Protein AF-A0A0K8PAQ0-F1 (afdb_monomer_lite)

Foldseek 3Di:
DLVVVVVVCVVVVHDLLVLLLLCLVVVNPLVNSCVVVVHDSVVSVVSVVCVCVVPVQDPPDPVSSVVVNCVSVVVVVVVVVVVVVVVVVVVVVVPD

Radius of gyration: 17.78 Å; chains: 1; bounding box: 26×63×32 Å

Organism: NCBI:txid1678840

Structure (mmCIF, N/CA/C/O backbone):
data_AF-A0A0K8PAQ0-F1
#
_entry.id   AF-A0A0K8PAQ0-F1
#
loop_
_atom_site.group_PDB
_atom_site.id
_atom_site.type_symbol
_atom_site.label_atom_id
_atom_site.label_alt_id
_atom_site.label_comp_id
_atom_site.label_asym_id
_atom_site.label_entity_id
_atom_site.label_seq_id
_atom_site.pdbx_PDB_ins_code
_atom_site.Cartn_x
_atom_site.Cartn_y
_atom_site.Cartn_z
_atom_site.occupancy
_atom_site.B_iso_or_equiv
_atom_site.auth_seq_id
_atom_site.auth_comp_id
_atom_site.auth_asym_id
_atom_site.auth_atom_id
_atom_site.pdbx_PDB_model_num
ATOM 1 N N . MET A 1 1 ? -9.453 8.751 -4.884 1.00 84.56 1 MET A N 1
ATOM 2 C CA . MET A 1 1 ? -8.689 7.503 -4.705 1.00 84.56 1 MET A CA 1
ATOM 3 C C . MET A 1 1 ? -8.098 7.331 -3.306 1.00 84.56 1 MET A C 1
ATOM 5 O O . MET A 1 1 ? -8.629 6.515 -2.576 1.00 84.56 1 MET A O 1
ATOM 9 N N . ILE A 1 2 ? -7.081 8.091 -2.870 1.00 89.25 2 ILE A N 1
ATOM 10 C CA . ILE A 1 2 ? -6.398 7.864 -1.566 1.00 89.25 2 ILE A CA 1
ATOM 11 C C . ILE A 1 2 ? -7.380 7.771 -0.384 1.00 89.25 2 ILE A C 1
ATOM 13 O O . ILE A 1 2 ? -7.409 6.763 0.313 1.00 89.25 2 ILE A O 1
ATOM 17 N N . LYS A 1 3 ? -8.272 8.761 -0.236 1.00 90.69 3 LYS A N 1
ATOM 18 C CA . LYS A 1 3 ? -9.328 8.752 0.796 1.00 90.69 3 LYS A CA 1
ATOM 19 C C . LYS A 1 3 ? -10.292 7.562 0.689 1.00 90.69 3 LYS A C 1
ATOM 21 O O . LYS A 1 3 ? -10.857 7.143 1.692 1.00 90.69 3 LYS A O 1
ATOM 26 N N . GLN A 1 4 ? -10.512 7.031 -0.516 1.00 93.12 4 GLN A N 1
ATOM 27 C CA . GLN A 1 4 ? -11.378 5.863 -0.722 1.00 93.12 4 GLN A CA 1
ATOM 28 C C . GLN A 1 4 ? -10.694 4.594 -0.205 1.00 93.12 4 GLN A C 1
ATOM 30 O O . GLN A 1 4 ? -11.334 3.827 0.504 1.00 93.12 4 GLN A O 1
ATOM 35 N N . ILE A 1 5 ? -9.399 4.414 -0.497 1.00 93.19 5 ILE A N 1
ATOM 36 C CA . ILE A 1 5 ? -8.599 3.298 0.035 1.00 93.19 5 ILE A CA 1
ATOM 37 C C . ILE A 1 5 ? -8.514 3.395 1.564 1.00 93.19 5 ILE A C 1
ATOM 39 O O . ILE A 1 5 ? -8.731 2.405 2.249 1.00 93.19 5 ILE A O 1
ATOM 43 N N . GLU A 1 6 ? -8.280 4.591 2.110 1.00 93.19 6 GLU A N 1
ATOM 44 C CA . GLU A 1 6 ? -8.239 4.825 3.561 1.00 93.19 6 GLU A CA 1
ATOM 45 C C . GLU A 1 6 ? -9.574 4.488 4.246 1.00 93.19 6 GLU A C 1
ATOM 47 O O . GLU A 1 6 ? -9.605 3.790 5.257 1.00 93.19 6 GLU A O 1
ATOM 52 N N . THR A 1 7 ? -10.695 4.927 3.664 1.00 94.88 7 THR A N 1
ATOM 53 C CA . THR A 1 7 ? -12.036 4.598 4.175 1.00 94.88 7 THR A CA 1
ATOM 54 C C . THR A 1 7 ? -12.279 3.090 4.144 1.00 94.88 7 THR A C 1
ATOM 56 O O . THR A 1 7 ? -12.793 2.528 5.111 1.00 94.88 7 THR A O 1
ATOM 59 N N . TYR A 1 8 ? -11.881 2.428 3.054 1.00 96.38 8 TYR A N 1
ATOM 60 C CA . TYR A 1 8 ? -11.987 0.979 2.914 1.00 96.38 8 TYR A CA 1
ATOM 61 C C . TYR A 1 8 ? -11.151 0.251 3.974 1.00 96.38 8 TYR A C 1
ATOM 63 O O . TYR A 1 8 ? -11.657 -0.653 4.637 1.00 96.38 8 TYR A O 1
ATOM 71 N N . ASP A 1 9 ? -9.907 0.687 4.190 1.00 96.31 9 ASP A N 1
ATOM 72 C CA . ASP A 1 9 ? -9.017 0.146 5.219 1.00 96.31 9 ASP A CA 1
ATOM 73 C C . ASP A 1 9 ? -9.635 0.235 6.617 1.00 96.31 9 ASP A C 1
ATOM 75 O O . ASP A 1 9 ? -9.615 -0.748 7.359 1.00 96.31 9 ASP A O 1
ATOM 79 N N . ILE A 1 10 ? -10.276 1.358 6.953 1.00 96.50 10 ILE A N 1
ATOM 80 C CA . ILE A 1 10 ? -10.984 1.530 8.230 1.00 96.50 10 ILE A CA 1
ATOM 81 C C . ILE A 1 10 ? -12.182 0.576 8.339 1.00 96.50 10 ILE A C 1
ATOM 83 O O . ILE A 1 10 ? -12.359 -0.087 9.363 1.00 96.50 10 ILE A O 1
ATOM 87 N N . GLN A 1 11 ? -13.010 0.492 7.295 1.00 97.62 11 GLN A N 1
ATOM 88 C CA . GLN A 1 11 ? -14.240 -0.307 7.301 1.00 97.62 11 GLN A CA 1
ATOM 89 C C . GLN A 1 11 ? -13.966 -1.813 7.346 1.00 97.62 11 GLN A C 1
ATOM 91 O O . GLN A 1 11 ? -14.660 -2.553 8.044 1.00 97.62 11 GLN A O 1
ATOM 96 N N . HIS A 1 12 ? -12.946 -2.265 6.621 1.00 96.69 12 HIS A N 1
ATOM 97 C CA . HIS A 1 12 ? -12.637 -3.681 6.439 1.00 96.69 12 HIS A CA 1
ATOM 98 C C . HIS A 1 12 ? -11.439 -4.158 7.266 1.00 96.69 12 HIS A C 1
ATOM 100 O O . HIS A 1 12 ? -11.092 -5.337 7.203 1.00 96.69 12 HIS A O 1
ATOM 106 N N . LYS A 1 13 ? -10.828 -3.271 8.066 1.00 96.06 13 LYS A N 1
ATOM 107 C CA . LYS A 1 13 ? -9.599 -3.535 8.836 1.00 96.06 13 LYS A CA 1
ATOM 108 C C . LYS A 1 13 ? -8.470 -4.070 7.947 1.00 96.06 13 LYS A C 1
ATOM 110 O O . LYS A 1 13 ? -7.755 -5.002 8.320 1.00 96.06 13 LYS A O 1
ATOM 115 N N . THR A 1 14 ? -8.342 -3.502 6.751 1.00 96.62 14 THR A N 1
ATOM 116 C CA . THR A 1 14 ? -7.261 -3.807 5.808 1.00 96.62 14 THR A CA 1
ATOM 117 C C . THR A 1 14 ? -6.130 -2.783 5.925 1.00 96.62 14 THR A C 1
ATOM 119 O O . THR A 1 14 ? -6.214 -1.818 6.678 1.00 96.62 14 THR A O 1
ATOM 122 N N . GLU A 1 15 ? -5.028 -3.027 5.217 1.00 96.44 15 GLU A N 1
ATOM 123 C CA . GLU A 1 15 ? -3.866 -2.127 5.169 1.00 96.44 15 GLU A CA 1
ATOM 124 C C . GLU A 1 15 ? -3.436 -1.879 3.713 1.00 96.44 15 GLU A C 1
ATOM 126 O O . GLU A 1 15 ? -2.252 -1.956 3.370 1.00 96.44 15 GLU A O 1
ATOM 131 N N . TYR A 1 16 ? -4.386 -1.687 2.805 1.00 96.62 16 TYR A N 1
ATOM 132 C CA . TYR A 1 16 ? -4.128 -1.538 1.377 1.00 96.62 16 TYR A CA 1
ATOM 133 C C . TYR A 1 16 ? -3.380 -0.257 1.044 1.00 96.62 16 TYR A C 1
ATOM 135 O O . TYR A 1 16 ? -2.443 -0.318 0.246 1.00 96.62 16 TYR A O 1
ATOM 143 N N . LEU A 1 17 ? -3.699 0.864 1.697 1.00 95.38 17 LEU A N 1
ATOM 144 C CA . LEU A 1 17 ? -2.989 2.120 1.465 1.00 95.38 17 LEU A CA 1
ATOM 145 C C . LEU A 1 17 ? -1.510 1.986 1.846 1.00 95.38 17 LEU A C 1
ATOM 147 O O . LEU A 1 17 ? -0.620 2.335 1.071 1.00 95.38 17 LEU A O 1
ATOM 151 N N . LYS A 1 18 ? -1.235 1.388 3.007 1.00 96.19 18 LYS A N 1
ATOM 152 C CA . LYS A 1 18 ? 0.130 1.065 3.444 1.00 96.19 18 LYS A CA 1
ATOM 153 C C 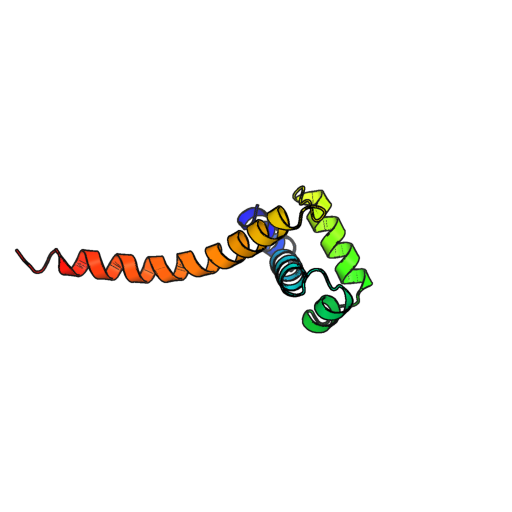. LYS A 1 18 ? 0.804 0.079 2.489 1.00 96.19 18 LYS A C 1
ATOM 155 O O . LYS A 1 18 ? 1.949 0.290 2.106 1.00 96.19 18 LYS A O 1
ATOM 160 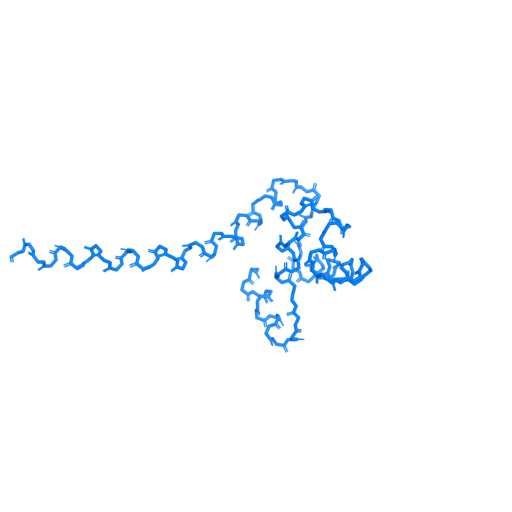N N . THR A 1 19 ? 0.088 -0.965 2.069 1.00 97.19 19 THR A N 1
ATOM 161 C CA . THR A 1 19 ? 0.616 -1.994 1.163 1.00 97.19 19 THR A CA 1
ATOM 162 C C . THR A 1 19 ? 1.065 -1.388 -0.168 1.00 97.19 19 THR A C 1
ATOM 164 O O . THR A 1 19 ? 2.192 -1.640 -0.585 1.00 97.19 19 THR A O 1
ATOM 167 N N . VAL A 1 20 ? 0.229 -0.570 -0.820 1.00 95.44 20 VAL A N 1
ATOM 168 C CA . VAL A 1 20 ? 0.594 0.062 -2.100 1.00 95.44 20 VAL A CA 1
ATOM 169 C C . VAL A 1 20 ? 1.707 1.093 -1.931 1.00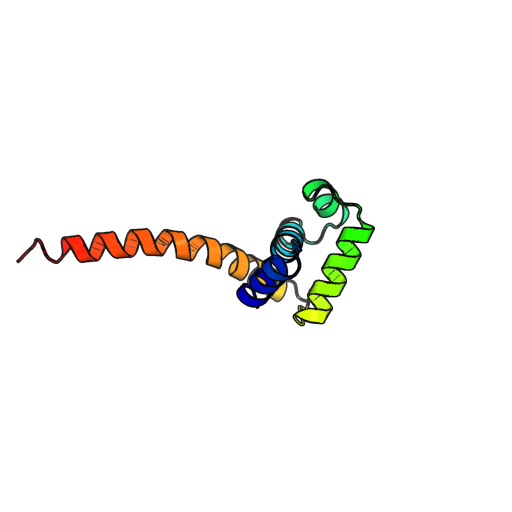 95.44 20 VAL A C 1
ATOM 171 O O . VAL A 1 20 ? 2.588 1.168 -2.779 1.00 95.44 20 VAL A O 1
ATOM 174 N N . THR A 1 21 ? 1.727 1.826 -0.813 1.00 95.25 21 THR A N 1
ATOM 175 C CA . THR A 1 21 ? 2.799 2.788 -0.515 1.00 95.25 21 THR A CA 1
ATOM 176 C C . THR A 1 21 ? 4.154 2.089 -0.452 1.00 95.25 21 THR A C 1
ATOM 178 O O . THR A 1 21 ? 5.047 2.426 -1.223 1.00 95.25 21 THR A O 1
ATOM 181 N N . VAL A 1 22 ? 4.278 1.052 0.383 1.00 97.06 22 VAL A N 1
ATOM 182 C CA . VAL A 1 22 ? 5.534 0.299 0.552 1.00 97.06 22 VAL A CA 1
ATOM 183 C C . VAL A 1 22 ? 5.909 -0.463 -0.723 1.00 97.06 22 VAL A C 1
ATOM 185 O O . VAL A 1 22 ? 7.088 -0.667 -1.013 1.00 97.06 22 VAL A O 1
ATOM 188 N N . TYR A 1 23 ? 4.923 -0.886 -1.517 1.00 96.81 23 TYR A N 1
ATOM 189 C CA . TYR A 1 23 ? 5.170 -1.504 -2.819 1.00 96.81 23 TYR A CA 1
ATOM 190 C C . TYR A 1 23 ? 5.783 -0.518 -3.821 1.00 96.81 23 TYR A C 1
ATOM 192 O O . TYR A 1 23 ? 6.775 -0.845 -4.471 1.00 96.81 23 TYR A O 1
ATOM 200 N N . LEU A 1 24 ? 5.248 0.703 -3.903 1.00 94.69 24 LEU A N 1
ATOM 201 C CA . LEU A 1 24 ? 5.776 1.772 -4.753 1.00 94.69 24 LEU A CA 1
ATOM 202 C C . LEU A 1 24 ? 7.164 2.242 -4.295 1.00 94.69 24 LEU A C 1
ATOM 204 O O . LEU A 1 24 ? 8.058 2.397 -5.121 1.00 94.69 24 LEU A O 1
ATOM 208 N N . GLU A 1 25 ? 7.378 2.409 -2.987 1.00 94.88 25 GLU A N 1
ATOM 209 C CA . GLU A 1 25 ? 8.681 2.793 -2.414 1.00 94.88 25 GLU A CA 1
ATOM 210 C C . GLU A 1 25 ? 9.780 1.768 -2.698 1.00 94.88 25 GLU A C 1
ATOM 212 O O . GLU A 1 25 ? 10.949 2.109 -2.878 1.00 94.88 25 GLU A O 1
ATOM 217 N N . ASN A 1 26 ? 9.395 0.498 -2.780 1.00 96.31 26 ASN A N 1
ATOM 218 C CA . ASN A 1 26 ? 10.288 -0.594 -3.125 1.00 96.31 26 ASN A CA 1
ATOM 219 C C . ASN A 1 26 ? 10.375 -0.854 -4.630 1.00 96.31 26 ASN A C 1
ATOM 221 O O . ASN A 1 26 ? 10.860 -1.912 -5.023 1.00 96.31 26 ASN A O 1
ATOM 225 N N . MET A 1 27 ? 9.940 0.090 -5.472 1.00 93.50 27 MET A N 1
ATOM 226 C CA . MET A 1 27 ? 9.996 -0.024 -6.934 1.00 93.50 27 MET A CA 1
ATOM 227 C C . MET A 1 27 ? 9.323 -1.307 -7.442 1.00 93.50 27 MET A C 1
ATOM 229 O O . MET A 1 27 ? 9.819 -1.961 -8.356 1.00 93.50 27 MET A O 1
ATOM 233 N N . MET A 1 28 ? 8.203 -1.689 -6.818 1.00 93.44 28 MET A N 1
ATOM 234 C CA . MET A 1 28 ? 7.456 -2.925 -7.085 1.00 93.44 28 MET A CA 1
ATOM 235 C C . MET A 1 28 ? 8.213 -4.229 -6.810 1.00 93.44 28 MET A C 1
ATOM 237 O O . MET A 1 28 ? 7.787 -5.301 -7.252 1.00 93.44 28 MET A O 1
ATOM 241 N N . ASP A 1 29 ? 9.313 -4.192 -6.057 1.00 95.94 29 ASP A N 1
ATOM 242 C CA . ASP A 1 29 ? 10.002 -5.410 -5.644 1.00 95.94 29 ASP A CA 1
ATOM 243 C C . ASP A 1 29 ? 9.163 -6.164 -4.603 1.00 95.94 29 ASP A C 1
ATOM 245 O O . ASP A 1 29 ? 9.224 -5.916 -3.397 1.00 95.94 29 ASP A O 1
ATOM 249 N N . ALA A 1 30 ? 8.398 -7.149 -5.077 1.00 95.69 30 ALA A N 1
ATOM 250 C CA . ALA A 1 30 ? 7.530 -7.960 -4.235 1.00 95.69 30 ALA A CA 1
ATOM 251 C C . ALA A 1 30 ? 8.281 -8.691 -3.110 1.00 95.69 30 ALA A C 1
ATOM 253 O O . ALA A 1 30 ? 7.710 -8.906 -2.039 1.00 95.69 30 ALA A O 1
ATOM 254 N N . LYS A 1 31 ? 9.549 -9.075 -3.315 1.00 97.31 31 LYS A N 1
ATOM 255 C CA . LYS A 1 31 ? 10.351 -9.732 -2.276 1.00 97.31 31 LYS A CA 1
ATOM 256 C C . LYS A 1 31 ? 10.662 -8.727 -1.174 1.00 97.31 31 LYS A C 1
ATOM 258 O O . LYS A 1 31 ? 10.361 -9.010 -0.013 1.00 97.31 31 LYS A O 1
ATOM 263 N N . LYS A 1 32 ? 11.191 -7.558 -1.540 1.00 98.12 32 LYS A N 1
ATOM 264 C CA . LYS A 1 32 ? 11.525 -6.482 -0.599 1.00 98.12 32 LYS A CA 1
ATOM 265 C C . LYS A 1 32 ? 10.287 -5.995 0.160 1.00 98.12 32 LYS A C 1
ATOM 267 O O . LYS A 1 32 ? 10.290 -6.005 1.387 1.00 98.12 32 LYS A O 1
ATOM 272 N N . THR A 1 33 ? 9.196 -5.709 -0.551 1.00 98.25 33 THR A N 1
ATOM 273 C CA . THR A 1 33 ? 7.919 -5.274 0.035 1.00 98.25 33 THR A CA 1
ATOM 274 C C . THR A 1 33 ? 7.334 -6.307 0.992 1.00 98.25 33 THR A C 1
ATOM 276 O O . THR A 1 33 ? 6.870 -5.950 2.070 1.00 98.25 33 THR A O 1
ATOM 279 N N . SER A 1 34 ? 7.344 -7.594 0.625 1.00 98.12 34 SER A N 1
ATOM 280 C CA . SER A 1 34 ? 6.809 -8.649 1.497 1.00 98.12 34 SER A CA 1
ATOM 281 C C . SER A 1 34 ? 7.601 -8.774 2.803 1.00 98.12 34 SER A C 1
ATOM 283 O O . SER A 1 34 ? 7.001 -8.935 3.864 1.00 98.12 34 SER A O 1
ATOM 285 N N . GLY A 1 35 ? 8.929 -8.615 2.732 1.00 98.19 35 GLY A N 1
ATOM 286 C CA . GLY A 1 35 ? 9.800 -8.581 3.904 1.00 98.19 35 GLY A CA 1
ATOM 287 C C . GLY A 1 35 ? 9.526 -7.377 4.803 1.00 98.19 35 GLY A C 1
ATOM 288 O O . GLY A 1 35 ? 9.396 -7.544 6.009 1.00 98.19 35 GLY A O 1
ATOM 289 N N . GLU A 1 36 ? 9.372 -6.187 4.223 1.00 98.38 36 GLU A N 1
ATOM 290 C CA . GLU A 1 36 ? 9.118 -4.949 4.974 1.00 98.38 36 GLU A CA 1
ATOM 291 C C . GLU A 1 36 ? 7.727 -4.907 5.622 1.00 98.38 36 GLU A C 1
ATOM 293 O O . GLU A 1 36 ? 7.562 -4.414 6.736 1.00 98.38 36 GLU A O 1
ATOM 298 N N . LEU A 1 37 ? 6.718 -5.470 4.955 1.00 97.88 37 LEU A N 1
ATOM 299 C CA . LEU A 1 37 ? 5.361 -5.576 5.493 1.00 97.88 37 LEU A CA 1
ATOM 300 C C . LEU A 1 37 ? 5.178 -6.764 6.448 1.00 97.88 37 LEU A C 1
ATOM 302 O O . LEU A 1 37 ? 4.093 -6.909 7.008 1.00 97.88 37 LEU A O 1
ATOM 306 N N . PHE A 1 38 ? 6.195 -7.614 6.624 1.00 97.62 38 PHE A N 1
ATOM 307 C CA . PHE A 1 38 ? 6.121 -8.854 7.407 1.00 97.62 38 PHE A CA 1
ATOM 308 C C . PHE A 1 38 ? 4.965 -9.776 6.974 1.00 97.62 38 PHE A C 1
ATOM 310 O O . PHE A 1 38 ? 4.310 -10.417 7.796 1.00 97.62 38 PHE A O 1
ATOM 317 N N . ILE A 1 39 ? 4.708 -9.858 5.664 1.00 97.81 39 ILE A N 1
ATOM 318 C CA . ILE A 1 39 ? 3.666 -10.715 5.082 1.00 97.81 39 ILE A CA 1
ATOM 319 C C . ILE A 1 39 ? 4.255 -11.689 4.071 1.00 97.81 39 ILE A C 1
ATOM 321 O O . ILE A 1 39 ? 5.296 -11.456 3.462 1.00 97.81 39 ILE A O 1
ATOM 325 N N . HIS A 1 40 ? 3.543 -12.784 3.819 1.00 97.50 40 HIS A N 1
ATOM 326 C CA . HIS A 1 40 ? 3.928 -13.695 2.752 1.00 97.50 40 HIS A CA 1
ATOM 327 C C . HIS A 1 40 ? 3.732 -13.050 1.365 1.00 97.50 40 HIS A C 1
ATOM 329 O O . HIS A 1 40 ? 2.745 -12.350 1.120 1.00 97.50 40 HIS A O 1
ATOM 335 N N . ARG A 1 41 ? 4.620 -13.355 0.408 1.00 95.75 41 ARG A N 1
ATOM 336 C CA . ARG A 1 41 ? 4.564 -12.827 -0.972 1.00 95.75 41 ARG A CA 1
ATOM 337 C C . ARG A 1 41 ? 3.229 -13.083 -1.685 1.00 95.75 41 ARG A C 1
ATOM 339 O O . ARG A 1 41 ? 2.787 -12.261 -2.479 1.00 95.75 41 ARG A O 1
ATOM 346 N N . ASN A 1 42 ? 2.568 -14.209 -1.396 1.00 97.00 42 ASN A N 1
ATOM 347 C CA . ASN A 1 42 ? 1.263 -14.522 -1.994 1.00 97.00 42 ASN A CA 1
ATOM 348 C C . ASN A 1 42 ? 0.177 -13.590 -1.450 1.00 97.00 42 ASN A C 1
ATOM 350 O O . ASN A 1 42 ? -0.660 -13.123 -2.216 1.00 97.00 42 ASN A O 1
ATOM 354 N N . THR A 1 43 ? 0.225 -13.282 -0.152 1.00 97.62 43 THR A N 1
ATOM 355 C CA . THR A 1 43 ? -0.670 -12.307 0.473 1.00 97.62 43 THR A CA 1
ATOM 356 C C . THR A 1 43 ? -0.448 -10.929 -0.138 1.00 97.62 43 THR A C 1
ATOM 358 O O . THR A 1 43 ? -1.417 -10.285 -0.526 1.00 97.62 43 THR A O 1
ATOM 361 N N . LEU A 1 44 ? 0.810 -10.503 -0.312 1.00 98.00 44 LEU A N 1
ATOM 362 C CA . LEU A 1 44 ? 1.128 -9.254 -1.010 1.00 98.00 44 LEU A CA 1
ATOM 363 C C . LEU A 1 44 ? 0.518 -9.231 -2.418 1.00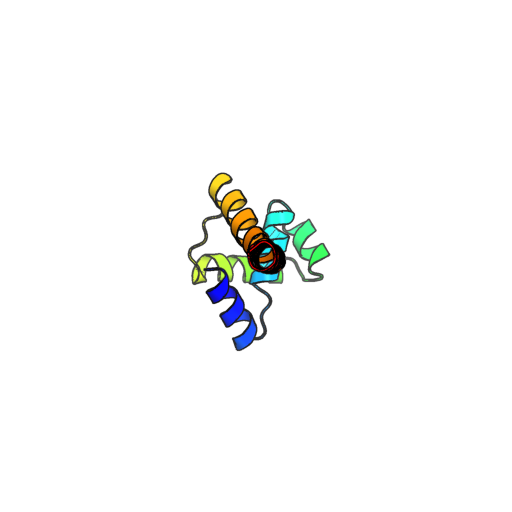 98.00 44 LEU A C 1
ATOM 365 O O . LEU A 1 44 ? -0.191 -8.290 -2.758 1.00 98.00 44 LEU A O 1
ATOM 369 N N . ARG A 1 45 ? 0.739 -10.283 -3.215 1.00 96.56 45 ARG A N 1
ATOM 370 C CA . ARG A 1 45 ? 0.197 -10.385 -4.578 1.00 96.56 45 ARG A CA 1
ATOM 371 C C . ARG A 1 45 ? -1.327 -10.254 -4.601 1.00 96.56 45 ARG A C 1
ATOM 373 O O . ARG A 1 45 ? -1.846 -9.508 -5.423 1.00 96.56 45 ARG A O 1
ATOM 380 N N . GLN A 1 46 ? -2.030 -10.940 -3.700 1.00 97.38 46 GLN A N 1
ATOM 381 C CA . GLN A 1 46 ? -3.489 -10.849 -3.590 1.00 97.38 46 GLN A CA 1
ATOM 382 C C . GLN A 1 46 ? -3.947 -9.430 -3.235 1.00 97.38 46 GLN A C 1
ATOM 384 O O . GLN A 1 46 ? -4.880 -8.921 -3.851 1.00 97.38 46 GLN A O 1
ATOM 389 N N . ARG A 1 47 ? -3.268 -8.768 -2.285 1.00 97.12 47 ARG A N 1
ATOM 390 C CA . ARG A 1 47 ? -3.558 -7.371 -1.924 1.00 97.12 47 ARG A CA 1
ATOM 391 C C . ARG A 1 47 ? -3.364 -6.439 -3.121 1.00 97.12 47 ARG A C 1
ATOM 393 O O . ARG A 1 47 ? -4.262 -5.667 -3.422 1.00 97.12 47 ARG A O 1
ATOM 400 N N . ILE A 1 48 ? -2.241 -6.547 -3.833 1.00 96.31 48 ILE A N 1
ATOM 401 C CA . ILE A 1 48 ? -1.949 -5.710 -5.008 1.00 96.31 48 ILE A CA 1
ATOM 402 C C . ILE A 1 48 ? -2.966 -5.940 -6.131 1.00 96.31 48 ILE A C 1
ATOM 404 O O . ILE A 1 48 ? -3.478 -4.975 -6.683 1.00 96.31 48 ILE A O 1
ATOM 408 N N . GLN A 1 49 ? -3.323 -7.192 -6.433 1.00 95.19 49 GLN A N 1
ATOM 409 C CA . GLN A 1 49 ? -4.350 -7.494 -7.439 1.00 95.19 49 GLN A CA 1
ATOM 410 C C . GLN A 1 49 ? -5.709 -6.891 -7.079 1.00 95.19 49 GLN A C 1
ATOM 412 O O . GLN A 1 49 ? -6.371 -6.315 -7.939 1.00 95.19 49 GLN A O 1
ATOM 417 N N . LYS A 1 50 ? -6.106 -6.984 -5.806 1.00 95.12 50 LYS A N 1
ATOM 418 C CA . LYS A 1 50 ? -7.340 -6.365 -5.324 1.00 95.12 50 LYS A CA 1
ATOM 419 C C . LYS A 1 50 ? -7.290 -4.842 -5.440 1.00 95.12 50 LYS A C 1
ATOM 421 O O . LYS A 1 50 ? -8.256 -4.242 -5.885 1.00 95.12 50 LYS A O 1
ATOM 426 N N . ILE A 1 51 ? -6.144 -4.237 -5.127 1.00 94.56 51 ILE A N 1
ATOM 427 C CA . ILE A 1 51 ? -5.945 -2.789 -5.238 1.00 94.56 51 ILE A CA 1
ATOM 428 C C . ILE A 1 51 ? -6.067 -2.299 -6.685 1.00 94.56 51 ILE A C 1
ATOM 430 O O . ILE A 1 51 ? -6.752 -1.315 -6.946 1.00 94.56 51 ILE A O 1
ATOM 434 N N . ILE A 1 52 ? -5.445 -3.003 -7.629 1.00 92.31 52 ILE A N 1
ATOM 435 C CA . ILE A 1 52 ? -5.550 -2.687 -9.061 1.00 92.31 52 ILE A CA 1
ATOM 436 C C . ILE A 1 52 ? -7.006 -2.779 -9.520 1.00 92.31 52 ILE A C 1
ATOM 438 O O . ILE A 1 52 ? -7.495 -1.875 -10.183 1.00 92.31 52 ILE A O 1
ATOM 442 N N . SER A 1 53 ? -7.702 -3.852 -9.135 1.00 92.88 53 SER A N 1
ATOM 443 C CA . SER A 1 53 ? -9.076 -4.107 -9.574 1.00 92.88 53 SER A CA 1
ATOM 444 C C . SER A 1 53 ? -10.096 -3.132 -8.988 1.00 92.88 53 SER A C 1
ATOM 446 O O . SER A 1 53 ? -11.028 -2.748 -9.684 1.00 92.88 53 SER A O 1
ATOM 448 N N . ASP A 1 54 ? -9.967 -2.774 -7.710 1.00 94.31 54 ASP A N 1
ATOM 449 C CA . ASP A 1 54 ? -10.984 -1.983 -7.008 1.00 94.31 54 ASP A CA 1
ATOM 450 C C . ASP A 1 54 ? -10.828 -0.468 -7.258 1.00 94.31 54 ASP A C 1
ATOM 452 O O . ASP A 1 54 ? -11.802 0.275 -7.128 1.00 94.31 54 ASP A O 1
ATOM 456 N N . TRP A 1 55 ? -9.622 -0.000 -7.611 1.00 92.56 55 TRP A N 1
ATOM 457 C CA . TRP A 1 55 ? -9.318 1.428 -7.813 1.00 92.56 55 TRP A CA 1
ATOM 458 C C . TRP A 1 55 ? -8.755 1.777 -9.196 1.00 92.56 55 TRP A C 1
ATOM 460 O O . TRP A 1 55 ? -8.347 2.920 -9.388 1.00 92.56 55 TRP A O 1
ATOM 470 N N . ASP A 1 56 ? -8.761 0.826 -10.134 1.00 87.69 56 ASP A N 1
ATOM 471 C CA . ASP A 1 56 ? -8.345 1.008 -11.534 1.00 87.69 56 ASP A CA 1
ATOM 472 C C . ASP A 1 56 ? -6.938 1.624 -11.668 1.00 87.69 56 ASP A C 1
ATOM 474 O O . ASP A 1 56 ? -6.701 2.597 -12.383 1.00 87.69 56 ASP A O 1
ATOM 478 N N . ILE A 1 57 ? -5.993 1.090 -10.887 1.00 86.75 57 ILE A N 1
ATOM 479 C CA . ILE A 1 57 ? -4.608 1.575 -10.854 1.00 86.75 57 ILE A CA 1
ATOM 480 C C . ILE A 1 57 ? -3.777 0.831 -11.894 1.00 86.75 57 ILE A C 1
ATOM 482 O O . ILE A 1 57 ? -3.600 -0.384 -11.797 1.00 86.75 57 ILE A O 1
ATOM 486 N N . ASP A 1 58 ? -3.179 1.573 -12.822 1.00 83.56 58 ASP A N 1
ATOM 487 C CA . ASP A 1 58 ? -2.236 1.030 -13.794 1.00 83.56 58 ASP A CA 1
ATOM 488 C C . ASP A 1 58 ? -0.782 1.117 -13.286 1.00 83.56 58 ASP A C 1
ATOM 490 O O . ASP A 1 58 ? -0.264 2.198 -13.006 1.00 83.56 58 ASP A O 1
ATOM 494 N N . PHE A 1 59 ? -0.116 -0.038 -13.172 1.00 83.62 59 PHE A N 1
ATOM 495 C CA . PHE A 1 59 ? 1.313 -0.145 -12.832 1.00 83.62 59 PHE A CA 1
ATOM 496 C C . PHE A 1 59 ? 2.221 -0.334 -14.059 1.00 83.62 59 PHE A C 1
ATOM 498 O O . PHE A 1 59 ? 3.419 -0.561 -13.900 1.00 83.62 59 PHE A O 1
ATOM 505 N N . SER A 1 60 ? 1.678 -0.296 -15.278 1.00 85.31 60 SER A N 1
ATOM 506 C CA . SER A 1 60 ? 2.465 -0.455 -16.506 1.00 85.31 60 SER A CA 1
ATOM 507 C C . SER A 1 60 ? 3.240 0.811 -16.887 1.00 85.31 60 SER A C 1
ATOM 509 O O . SER A 1 60 ? 4.299 0.714 -17.510 1.00 85.31 60 SER A O 1
ATOM 511 N N . ASP A 1 61 ? 2.760 1.984 -16.461 1.00 87.00 61 ASP A N 1
ATOM 512 C CA . ASP A 1 61 ? 3.387 3.280 -16.711 1.00 87.00 61 ASP A CA 1
ATOM 513 C C . ASP A 1 61 ? 4.166 3.796 -15.488 1.00 87.00 61 ASP A C 1
ATOM 515 O O . ASP A 1 61 ? 3.611 4.109 -14.430 1.00 87.00 61 ASP A O 1
ATOM 519 N N . SER A 1 62 ? 5.480 3.944 -15.656 1.00 86.12 62 SER A N 1
ATOM 520 C CA . SER A 1 62 ? 6.394 4.394 -14.603 1.00 86.12 62 SER A CA 1
ATOM 521 C C . SER A 1 62 ? 6.131 5.834 -14.151 1.00 86.12 62 SER A C 1
ATOM 523 O O . SER A 1 62 ? 6.344 6.154 -12.979 1.00 86.12 62 SER A O 1
ATOM 525 N N . ILE A 1 63 ? 5.625 6.703 -15.031 1.00 88.12 63 ILE A N 1
ATOM 526 C CA . ILE A 1 63 ? 5.262 8.079 -14.670 1.00 88.12 63 ILE A CA 1
ATOM 527 C C . ILE A 1 63 ? 4.019 8.090 -13.779 1.00 88.12 63 ILE A C 1
ATOM 529 O O . ILE A 1 63 ? 4.026 8.729 -12.725 1.00 88.12 63 ILE A O 1
ATOM 533 N N . SER A 1 64 ? 2.977 7.344 -14.144 1.00 87.19 64 SER A N 1
ATOM 534 C CA . SER A 1 64 ? 1.761 7.187 -13.337 1.00 87.19 64 SER A CA 1
ATOM 535 C C . SER A 1 64 ? 2.064 6.639 -11.945 1.00 87.19 64 SER A C 1
ATOM 537 O O . SER A 1 64 ? 1.535 7.132 -10.949 1.00 87.19 64 SER A O 1
ATOM 539 N N . MET A 1 65 ? 2.995 5.694 -11.847 1.00 90.06 65 MET A N 1
ATOM 540 C CA . MET A 1 65 ? 3.477 5.164 -10.576 1.00 90.06 65 MET A CA 1
ATOM 541 C C . MET A 1 65 ? 4.166 6.195 -9.684 1.00 90.06 65 MET A C 1
ATOM 543 O O . MET A 1 65 ? 3.878 6.279 -8.487 1.00 90.06 65 MET A O 1
ATOM 547 N N . ILE A 1 66 ? 5.083 6.976 -10.256 1.00 89.44 66 ILE A N 1
ATOM 548 C CA . ILE A 1 66 ? 5.783 8.038 -9.529 1.00 89.44 66 ILE A CA 1
ATOM 549 C C . ILE A 1 66 ? 4.775 9.094 -9.073 1.00 89.44 66 ILE A C 1
ATOM 551 O O . ILE A 1 66 ? 4.777 9.484 -7.906 1.00 89.44 66 ILE A O 1
ATOM 555 N N . ASN A 1 67 ? 3.864 9.502 -9.957 1.00 89.75 67 ASN A N 1
ATOM 556 C CA . ASN A 1 67 ? 2.799 10.448 -9.639 1.00 89.75 67 ASN A CA 1
ATOM 557 C C . ASN A 1 67 ? 1.896 9.933 -8.516 1.00 89.75 67 ASN A C 1
ATOM 559 O O . ASN A 1 67 ? 1.529 10.697 -7.625 1.00 89.75 67 ASN A O 1
ATOM 563 N N . LEU A 1 68 ? 1.574 8.638 -8.518 1.00 90.12 68 LEU A N 1
ATOM 564 C CA . LEU A 1 68 ? 0.802 8.007 -7.458 1.00 90.12 68 LEU A CA 1
ATOM 565 C C . LEU A 1 68 ? 1.549 8.036 -6.118 1.00 90.12 68 LEU A C 1
ATOM 567 O O . LEU A 1 68 ? 0.973 8.435 -5.103 1.00 90.12 68 LEU A O 1
ATOM 571 N N . LEU A 1 69 ? 2.830 7.661 -6.105 1.00 92.06 69 LEU A N 1
ATOM 572 C CA . LEU A 1 69 ? 3.658 7.714 -4.899 1.00 92.06 69 LEU A CA 1
ATOM 573 C C . LEU A 1 69 ? 3.737 9.141 -4.345 1.00 92.06 69 LEU A C 1
ATOM 575 O O . LEU A 1 69 ? 3.546 9.349 -3.145 1.00 92.06 69 LEU A O 1
ATOM 579 N N . ILE A 1 70 ? 3.959 10.126 -5.219 1.00 90.62 70 ILE A N 1
ATOM 580 C CA . ILE A 1 70 ? 3.967 11.543 -4.852 1.00 90.62 70 ILE A CA 1
ATOM 581 C C . ILE A 1 70 ? 2.609 11.938 -4.282 1.00 90.62 70 ILE A C 1
ATOM 583 O O . ILE A 1 70 ? 2.569 12.477 -3.188 1.00 90.62 70 ILE A O 1
ATOM 587 N N . ALA A 1 71 ? 1.492 11.629 -4.942 1.00 89.94 71 ALA A N 1
ATOM 588 C CA . ALA A 1 71 ? 0.161 11.985 -4.452 1.00 89.94 71 ALA A CA 1
ATOM 589 C C . ALA A 1 71 ? -0.120 11.413 -3.047 1.00 89.94 71 ALA A C 1
ATOM 591 O O . ALA A 1 71 ? -0.640 12.117 -2.173 1.00 89.94 71 ALA A O 1
ATOM 592 N N . ILE A 1 72 ? 0.270 10.155 -2.806 1.00 89.81 72 ILE A N 1
ATOM 593 C CA . ILE A 1 72 ? 0.162 9.506 -1.493 1.00 89.81 72 ILE A CA 1
ATOM 594 C C . ILE A 1 72 ? 1.011 10.253 -0.455 1.00 89.81 72 ILE A C 1
ATOM 596 O O . ILE A 1 72 ? 0.506 10.617 0.607 1.00 89.81 72 ILE A O 1
ATOM 600 N N . LYS A 1 73 ? 2.282 10.537 -0.758 1.00 87.56 73 LYS A N 1
ATOM 601 C CA . LYS A 1 73 ? 3.204 11.207 0.173 1.00 87.56 73 LYS A CA 1
ATOM 602 C C . LYS A 1 73 ? 2.878 12.686 0.384 1.00 87.56 73 LYS A C 1
ATOM 604 O O . LYS A 1 73 ? 2.944 13.163 1.509 1.00 87.56 73 LYS A O 1
ATOM 609 N N . SER A 1 74 ? 2.460 13.410 -0.647 1.00 85.25 74 SER A N 1
ATOM 610 C CA . SER A 1 74 ? 2.055 14.817 -0.572 1.00 85.25 74 SER A CA 1
ATOM 611 C C . SER A 1 74 ? 0.820 15.013 0.302 1.00 85.25 74 SER A C 1
ATOM 613 O O . SER A 1 74 ? 0.727 16.020 0.999 1.00 85.25 74 SER A O 1
ATOM 615 N N . THR A 1 75 ? -0.086 14.032 0.353 1.00 76.00 75 THR A N 1
ATOM 616 C CA . THR A 1 75 ? -1.205 14.045 1.310 1.00 76.00 75 THR A CA 1
ATOM 617 C C . THR A 1 75 ? -0.702 14.111 2.761 1.00 76.00 75 THR A C 1
ATOM 619 O O . THR A 1 75 ? -1.294 14.807 3.584 1.00 76.00 75 THR A O 1
ATOM 622 N N . LEU A 1 76 ? 0.436 13.474 3.062 1.00 64.06 76 LEU A N 1
ATOM 623 C CA . LEU A 1 76 ? 1.088 13.535 4.378 1.00 64.06 76 LEU A CA 1
ATOM 624 C C . LEU A 1 76 ? 1.798 14.873 4.630 1.00 64.06 76 LEU A C 1
ATOM 626 O O . LEU A 1 76 ? 2.005 15.248 5.776 1.00 64.06 76 LEU A O 1
ATOM 630 N N . VAL A 1 77 ? 2.171 15.596 3.572 1.00 63.06 77 VAL A N 1
ATOM 631 C CA . VAL A 1 77 ? 2.900 16.870 3.650 1.00 63.06 77 VAL A CA 1
ATOM 632 C C . VAL A 1 77 ? 1.940 18.061 3.781 1.00 63.06 77 VAL A C 1
ATOM 634 O O . VAL A 1 77 ? 2.211 18.996 4.532 1.00 63.06 77 VAL A O 1
ATOM 637 N N . CYS A 1 78 ? 0.768 18.026 3.138 1.00 55.66 78 CYS A N 1
ATOM 638 C CA . CYS A 1 78 ? -0.245 19.082 3.281 1.00 55.66 78 CYS A CA 1
ATOM 639 C C . CYS A 1 78 ? -0.827 19.194 4.703 1.00 55.66 78 CYS A C 1
ATOM 641 O O . CYS A 1 78 ? -1.237 20.288 5.103 1.00 55.66 78 CYS A O 1
ATOM 643 N N . SER A 1 79 ? -0.836 18.112 5.492 1.00 55.50 79 SER A N 1
ATOM 644 C CA . SER A 1 79 ? -1.201 18.190 6.915 1.00 55.50 79 SER A CA 1
ATOM 645 C C . SER A 1 79 ? -0.181 19.003 7.725 1.00 55.50 79 SER A C 1
ATOM 647 O O . SER A 1 79 ? -0.565 19.682 8.673 1.00 55.50 79 SER A O 1
ATOM 649 N N . PHE A 1 80 ? 1.085 19.011 7.299 1.00 57.38 80 PHE A N 1
ATOM 650 C CA . PHE A 1 80 ? 2.179 19.744 7.931 1.00 57.38 80 PHE A CA 1
ATOM 651 C C . PHE A 1 80 ? 2.175 21.238 7.556 1.00 57.38 80 PHE A C 1
ATOM 653 O O . PHE A 1 80 ? 2.219 22.092 8.439 1.00 57.38 80 PHE A O 1
ATOM 660 N N . TYR A 1 81 ? 1.989 21.582 6.275 1.00 59.88 81 TYR A N 1
ATOM 661 C CA . TYR A 1 81 ? 1.928 22.987 5.823 1.00 59.88 81 TYR A CA 1
ATOM 662 C C . TYR A 1 81 ? 0.678 23.751 6.299 1.00 59.88 81 TYR A C 1
ATOM 664 O O . TYR A 1 81 ? 0.685 24.980 6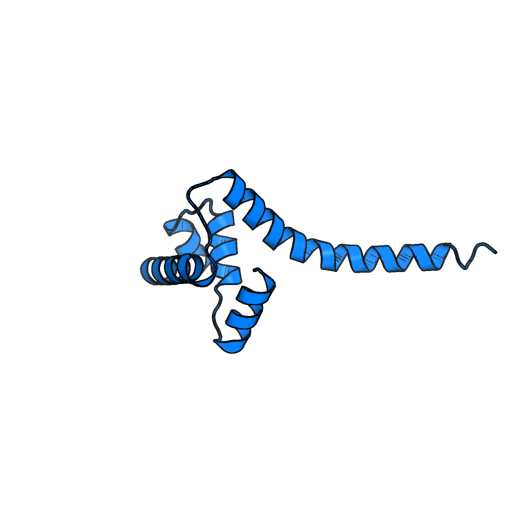.383 1.00 59.88 81 TYR A O 1
ATOM 672 N N . SER A 1 82 ? -0.400 23.045 6.659 1.00 54.94 82 SER A N 1
ATOM 673 C CA . SER A 1 82 ? -1.599 23.667 7.247 1.00 54.94 82 SER A CA 1
ATOM 674 C C . SER A 1 82 ? -1.350 24.240 8.656 1.00 54.94 82 SER A C 1
ATOM 676 O O . SER A 1 82 ? -2.100 25.113 9.098 1.00 54.94 82 SER A O 1
ATOM 678 N N . SER A 1 83 ? -0.306 23.776 9.356 1.00 56.88 83 SER A N 1
ATOM 679 C CA . SER A 1 83 ? 0.171 24.353 10.625 1.00 56.88 83 SER A CA 1
ATOM 680 C C . SER A 1 83 ? 0.893 25.683 10.403 1.00 56.88 83 SER A C 1
ATOM 682 O O . SER A 1 83 ? 0.679 26.629 11.157 1.00 56.88 83 SER A O 1
ATOM 684 N N . ASP A 1 84 ? 1.691 25.773 9.338 1.00 57.44 84 ASP A N 1
ATOM 685 C CA . ASP A 1 84 ? 2.522 26.944 9.046 1.00 57.44 84 ASP A CA 1
ATOM 686 C C . ASP A 1 84 ? 1.707 28.121 8.485 1.00 57.44 84 ASP A C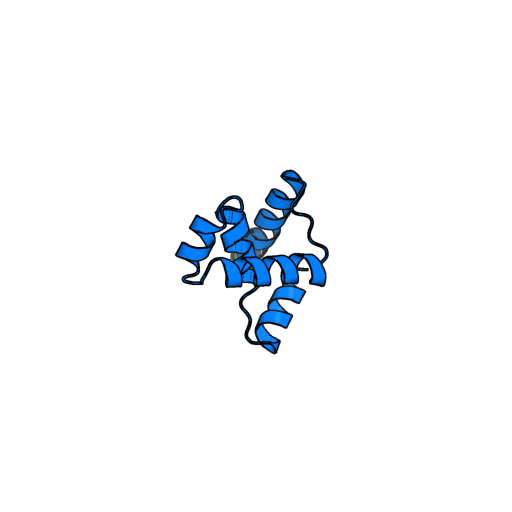 1
ATOM 688 O O . ASP A 1 84 ? 1.952 29.271 8.846 1.00 57.44 84 ASP A O 1
ATOM 692 N N . LEU A 1 85 ? 0.652 27.859 7.700 1.00 54.97 85 LEU A N 1
ATOM 693 C CA . LEU A 1 85 ? -0.235 28.914 7.178 1.00 54.97 85 LEU A CA 1
ATOM 694 C C . LEU A 1 85 ? -1.054 29.637 8.265 1.00 54.97 85 LEU A C 1
ATOM 696 O O . LEU A 1 85 ? -1.480 30.775 8.062 1.00 54.97 85 LEU A O 1
ATOM 700 N N . LYS A 1 86 ? -1.276 29.011 9.429 1.00 54.81 86 LYS A N 1
ATOM 701 C CA . LYS A 1 86 ? -1.963 29.662 10.560 1.00 54.81 86 LYS A CA 1
ATOM 702 C C . LYS A 1 86 ? -1.063 30.637 11.323 1.00 54.81 86 LYS A C 1
ATOM 704 O O . LYS A 1 86 ? -1.590 31.536 11.975 1.00 54.81 86 LYS A O 1
ATOM 709 N N . ASN A 1 87 ? 0.260 30.503 11.215 1.00 56.19 87 ASN A N 1
ATOM 710 C CA . ASN A 1 87 ? 1.212 31.359 11.926 1.00 56.19 87 ASN A CA 1
ATOM 711 C C . ASN A 1 87 ? 1.433 32.716 11.237 1.00 56.19 87 ASN A C 1
ATOM 713 O O . ASN A 1 87 ? 1.747 33.692 11.914 1.00 56.19 87 ASN A O 1
ATOM 717 N N . ASP A 1 88 ? 1.203 32.821 9.925 1.00 56.34 88 ASP A N 1
ATOM 718 C CA . ASP A 1 88 ? 1.455 34.066 9.179 1.00 56.34 88 ASP A CA 1
ATOM 719 C C . ASP A 1 88 ? 0.268 35.058 9.233 1.00 56.34 88 ASP A C 1
ATOM 721 O O . ASP A 1 88 ? 0.441 36.275 9.311 1.00 56.34 88 ASP A O 1
ATOM 725 N N . GLN A 1 89 ? -0.968 34.553 9.345 1.00 54.31 89 GLN A N 1
ATOM 726 C CA . GLN A 1 89 ? -2.173 35.386 9.529 1.00 54.31 89 GLN A CA 1
ATOM 727 C C . GLN A 1 89 ? -2.252 36.049 10.922 1.00 54.31 89 GLN A C 1
ATOM 729 O O . GLN A 1 89 ? -2.990 37.017 11.119 1.00 54.31 89 GLN A O 1
ATOM 734 N N . GLY A 1 90 ? -1.485 35.551 11.899 1.00 51.53 90 GLY A N 1
ATOM 735 C CA . GLY A 1 90 ? -1.339 36.165 13.223 1.00 51.53 90 GLY A CA 1
ATOM 736 C C . GLY A 1 90 ? -0.378 37.360 13.249 1.00 51.53 90 GLY A C 1
ATOM 737 O O . GLY A 1 90 ? -0.471 38.196 14.145 1.00 51.53 90 GLY A O 1
ATOM 738 N N . ASN A 1 91 ? 0.513 37.484 12.259 1.00 53.78 91 ASN A N 1
ATOM 739 C CA . ASN A 1 91 ? 1.552 38.518 12.235 1.00 53.78 91 ASN A CA 1
ATOM 740 C C . ASN A 1 91 ? 1.101 39.806 11.511 1.00 53.78 91 ASN A C 1
ATOM 742 O O . ASN A 1 91 ? 1.591 40.895 11.799 1.00 53.78 91 ASN A O 1
ATOM 746 N N . LEU A 1 92 ? 0.103 39.711 10.623 1.00 54.59 92 LEU A N 1
ATOM 747 C CA . LEU A 1 92 ? -0.485 40.865 9.923 1.00 54.59 92 LEU A CA 1
ATOM 748 C C . LEU A 1 92 ? -1.523 41.633 10.762 1.00 54.59 92 LEU A C 1
ATOM 750 O O . LEU A 1 92 ? -1.790 42.797 10.481 1.00 54.59 92 LEU A O 1
ATOM 754 N N . ARG A 1 93 ? -2.081 41.024 11.818 1.00 51.41 93 ARG A N 1
ATOM 755 C CA . ARG A 1 93 ? -2.998 41.698 12.760 1.00 51.41 93 ARG A CA 1
ATOM 756 C C . ARG A 1 93 ? -2.290 42.501 13.859 1.00 51.41 93 ARG A C 1
ATOM 758 O O . ARG A 1 93 ? -2.936 43.326 14.487 1.00 51.41 93 ARG A O 1
ATOM 765 N N . ASN A 1 94 ? -0.987 42.295 14.062 1.00 55.91 94 ASN A N 1
ATOM 766 C CA . ASN A 1 94 ? -0.187 42.964 15.101 1.00 55.91 94 ASN A CA 1
ATOM 767 C C . ASN A 1 94 ? 0.691 44.113 14.559 1.00 55.91 94 ASN A C 1
ATOM 769 O O . ASN A 1 94 ? 1.626 44.550 15.226 1.00 55.91 94 ASN A O 1
ATOM 773 N N . ARG A 1 95 ? 0.420 44.586 13.335 1.00 50.38 95 ARG A N 1
ATOM 774 C CA . ARG A 1 95 ? 1.132 45.697 12.673 1.00 50.38 95 ARG A CA 1
ATOM 775 C C . ARG A 1 95 ? 0.199 46.829 12.206 1.00 50.38 95 ARG A C 1
ATOM 777 O O . ARG A 1 95 ? 0.547 47.545 11.269 1.00 50.38 95 ARG A O 1
ATOM 784 N N . ALA A 1 96 ? -0.961 46.981 12.844 1.00 44.16 96 ALA A N 1
ATOM 785 C CA . ALA A 1 96 ? -1.863 48.122 12.674 1.00 44.16 96 ALA A CA 1
ATOM 786 C C . ALA A 1 96 ? -1.962 48.911 13.982 1.00 44.16 96 ALA A C 1
ATOM 788 O O . ALA A 1 96 ? -1.998 48.250 15.045 1.00 44.16 96 ALA A O 1
#

Secondary structure (DSSP, 8-state):
-HHHHHHHHHHHT--HHHHHHHHHHTTT-HHHHHHHTTS-HHHHHHHHHHHHHHHT---S-HHHHHHHHHHHHHHHHHHHHHHHHHHHTTTSTT--

pLDDT: mean 85.07, std 16.34, range [44.16, 98.38]

Sequence (96 aa):
MIKQIETYDIQHKTEYLKTVTVYLENMMDAKKTSGELFIHRNTLRQRIQKIISDWDIDFSDSISMINLLIAIKSTLVCSFYSSDLKNDQGNLRNRA

InterPro domains:
  IPR025736 PucR C-terminal helix-turn-helix domain [PF13556] (16-73)
  IPR042070 PucR C-terminal helix-turn-helix domain superfamily [G3DSA:1.10.10.2840] (1-76)
  IPR051448 CdaR-like transcriptional regulators [PTHR33744] (3-72)